Protein AF-A0A495U667-F1 (afdb_monomer_lite)

Foldseek 3Di:
DDPPDFQVVLLVVLVVLLVVLVVLLVVLLVLLLVVDDPPHCVNVVSVVVVVVLVVQLVVLQVVLCVPPVDDDDPPDPGGGPSSSSSSVSSSVSSVVSSVVSVVSSVVVVD

Structure (mmCIF, N/CA/C/O backbone):
data_AF-A0A495U667-F1
#
_entry.id   AF-A0A495U667-F1
#
loop_
_atom_site.group_PDB
_atom_site.id
_atom_site.type_symbol
_atom_site.label_atom_id
_atom_site.label_alt_id
_atom_site.label_comp_id
_atom_site.label_asym_id
_atom_site.label_entity_id
_atom_site.label_seq_id
_atom_site.pdbx_PDB_ins_code
_atom_site.Cartn_x
_atom_site.Cartn_y
_atom_site.Cartn_z
_atom_site.occupancy
_atom_site.B_iso_or_equiv
_atom_site.auth_seq_id
_atom_site.auth_comp_id
_atom_site.auth_asym_id
_atom_site.auth_atom_id
_atom_site.pdbx_PDB_model_num
ATOM 1 N N . MET A 1 1 ? -9.856 -1.545 -22.421 1.00 41.22 1 MET A N 1
ATOM 2 C CA . MET A 1 1 ? -8.805 -0.522 -22.581 1.00 41.22 1 MET A CA 1
ATOM 3 C C . MET A 1 1 ? -7.604 -1.239 -23.159 1.00 41.22 1 MET A C 1
ATOM 5 O O . MET A 1 1 ? -7.174 -2.217 -22.571 1.00 41.22 1 MET A O 1
ATOM 9 N N . ASN A 1 2 ? -7.185 -0.861 -24.364 1.00 39.88 2 ASN A N 1
ATOM 10 C CA . ASN A 1 2 ? -6.077 -1.505 -25.065 1.00 39.88 2 ASN A CA 1
ATOM 11 C C . ASN A 1 2 ? -4.769 -0.986 -24.461 1.00 39.88 2 ASN A C 1
ATOM 13 O O . ASN A 1 2 ? -4.499 0.208 -24.573 1.00 39.88 2 ASN A O 1
ATOM 17 N N . HIS A 1 3 ? -3.998 -1.862 -23.815 1.00 46.59 3 HIS A N 1
ATOM 18 C CA . HIS A 1 3 ? -2.620 -1.592 -23.408 1.00 46.59 3 HIS A CA 1
ATOM 19 C C . HIS A 1 3 ? -1.826 -1.282 -24.682 1.00 46.59 3 HIS A C 1
ATOM 21 O O . HIS A 1 3 ? -1.551 -2.177 -25.484 1.00 46.59 3 HIS A O 1
ATOM 27 N N . LEU A 1 4 ? -1.565 -0.001 -24.947 1.00 45.75 4 LEU A N 1
ATOM 28 C CA . LEU A 1 4 ? -0.673 0.415 -26.023 1.00 45.75 4 LEU A CA 1
ATOM 29 C C . LEU A 1 4 ? 0.729 -0.019 -25.597 1.00 45.75 4 LEU A C 1
ATOM 31 O O . LEU A 1 4 ? 1.398 0.689 -24.854 1.00 45.75 4 LEU A O 1
ATOM 35 N N . GLY A 1 5 ? 1.094 -1.236 -26.007 1.00 48.97 5 GLY A N 1
ATOM 36 C CA . GLY A 1 5 ? 2.261 -1.971 -25.538 1.00 48.97 5 GLY A CA 1
ATOM 37 C C . GLY A 1 5 ? 3.530 -1.129 -25.543 1.00 48.97 5 GLY A C 1
ATOM 38 O O . GLY A 1 5 ? 4.086 -0.819 -26.596 1.00 48.97 5 GLY A O 1
ATOM 39 N N . GLY A 1 6 ? 3.987 -0.784 -24.347 1.00 60.72 6 GLY A N 1
ATOM 40 C CA . GLY A 1 6 ? 5.233 -0.076 -24.122 1.00 60.72 6 GLY A CA 1
ATOM 41 C C . GLY A 1 6 ? 5.433 0.159 -22.632 1.00 60.72 6 GLY A C 1
ATOM 42 O O . GLY A 1 6 ? 4.524 0.633 -21.957 1.00 60.72 6 GLY A O 1
ATOM 43 N N . GLY A 1 7 ? 6.640 -0.133 -22.133 1.00 72.38 7 GLY A N 1
ATOM 44 C CA . GLY A 1 7 ? 6.967 -0.027 -20.708 1.00 72.38 7 GLY A CA 1
ATOM 45 C C . GLY A 1 7 ? 6.628 1.337 -20.099 1.00 72.38 7 GLY A C 1
ATOM 46 O O . GLY A 1 7 ? 6.166 1.400 -18.969 1.00 72.38 7 GLY A O 1
ATOM 47 N N . GLN A 1 8 ? 6.765 2.426 -20.862 1.00 84.12 8 GLN A N 1
ATOM 48 C CA . GLN A 1 8 ? 6.495 3.785 -20.381 1.00 84.12 8 GLN A CA 1
ATOM 49 C C . GLN A 1 8 ? 5.020 4.040 -20.030 1.00 84.12 8 GLN A C 1
ATOM 51 O O . GLN A 1 8 ? 4.722 4.475 -18.920 1.00 84.12 8 GLN A O 1
ATOM 56 N N . GLY A 1 9 ? 4.098 3.790 -20.967 1.00 85.19 9 GLY A N 1
ATOM 57 C CA . GLY A 1 9 ? 2.682 4.130 -20.783 1.00 85.19 9 GLY A CA 1
ATOM 58 C C . GLY A 1 9 ? 2.028 3.313 -19.670 1.00 85.19 9 GLY A C 1
ATOM 59 O O . GLY A 1 9 ? 1.248 3.847 -18.881 1.00 85.19 9 GLY A O 1
ATOM 60 N N . ASP A 1 10 ? 2.399 2.036 -19.563 1.00 87.94 10 ASP A N 1
ATOM 61 C CA . ASP A 1 10 ? 1.926 1.165 -18.489 1.00 87.94 10 ASP A CA 1
ATOM 62 C C . ASP A 1 10 ? 2.458 1.632 -17.123 1.00 87.94 10 ASP A C 1
ATOM 64 O O . ASP A 1 10 ? 1.686 1.727 -16.167 1.00 87.94 10 ASP A O 1
ATOM 68 N N . VAL A 1 11 ? 3.742 2.008 -17.025 1.00 90.25 11 VAL A N 1
ATOM 69 C CA . VAL A 1 11 ? 4.314 2.528 -15.769 1.00 90.25 11 VAL A CA 1
ATOM 70 C C . VAL A 1 11 ? 3.645 3.829 -15.338 1.00 90.25 11 VAL A C 1
ATOM 72 O O . VAL A 1 11 ? 3.314 3.975 -14.161 1.00 90.25 11 VAL A O 1
ATOM 75 N N . GLU A 1 12 ? 3.417 4.768 -16.256 1.00 90.56 12 GLU A N 1
ATOM 76 C CA . GLU A 1 12 ? 2.737 6.030 -15.941 1.00 90.56 12 GLU A CA 1
ATOM 77 C C . GLU A 1 12 ? 1.304 5.795 -15.450 1.00 90.56 12 GLU A C 1
ATOM 79 O O . GLU A 1 12 ? 0.897 6.355 -14.428 1.00 90.56 12 GLU A O 1
ATOM 84 N N . CYS A 1 13 ? 0.559 4.922 -16.135 1.00 92.12 13 CYS A N 1
ATOM 85 C CA . CYS A 1 13 ? -0.810 4.572 -15.773 1.00 92.12 13 CYS A CA 1
ATOM 86 C C . CYS A 1 13 ? -0.880 3.932 -14.378 1.00 92.12 13 CYS A C 1
ATOM 88 O O . CYS A 1 13 ? -1.582 4.433 -13.493 1.00 92.12 13 CYS A O 1
ATOM 90 N N . TYR A 1 14 ? -0.109 2.864 -14.145 1.00 94.25 14 TYR A N 1
ATOM 91 C CA . TYR A 1 14 ? -0.072 2.202 -12.842 1.00 94.25 14 TYR A CA 1
ATOM 92 C C . TYR A 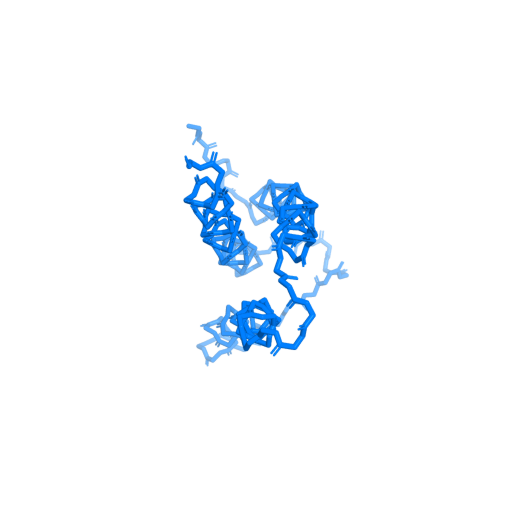1 14 ? 0.461 3.126 -11.748 1.00 94.25 14 TYR A C 1
ATOM 94 O O . TYR A 1 14 ? -0.049 3.093 -10.629 1.00 94.25 14 TYR A O 1
ATOM 102 N N . GLY A 1 15 ? 1.431 3.988 -12.054 1.00 93.81 15 GLY A N 1
ATOM 103 C CA . GLY A 1 15 ? 1.972 4.972 -11.120 1.00 93.81 15 GLY A CA 1
ATOM 104 C C . GLY A 1 15 ? 0.922 5.982 -10.653 1.00 93.81 15 GLY A C 1
ATOM 105 O O . GLY A 1 15 ? 0.767 6.193 -9.447 1.00 93.81 15 GLY A O 1
ATOM 106 N N . ALA A 1 16 ? 0.161 6.566 -11.582 1.00 95.44 16 ALA A N 1
ATOM 107 C CA . ALA A 1 16 ? -0.918 7.498 -11.255 1.00 95.44 16 ALA A CA 1
ATOM 108 C C . ALA A 1 16 ? -1.995 6.833 -10.381 1.00 95.44 16 ALA A C 1
ATOM 110 O O . ALA A 1 16 ? -2.298 7.328 -9.293 1.00 95.44 16 ALA A O 1
ATOM 111 N N . LEU A 1 17 ? -2.487 5.660 -10.794 1.00 97.06 17 LEU A N 1
ATOM 112 C CA . LEU A 1 17 ? -3.496 4.906 -10.045 1.00 97.06 17 LEU A CA 1
ATOM 113 C C . LEU A 1 17 ? -2.993 4.471 -8.659 1.00 97.06 17 LEU A C 1
ATOM 115 O O . LEU A 1 17 ? -3.724 4.526 -7.671 1.00 97.06 17 LEU A O 1
ATOM 119 N N . THR A 1 18 ? -1.725 4.072 -8.555 1.00 97.69 18 THR A N 1
ATOM 120 C CA . THR A 1 18 ? -1.093 3.719 -7.275 1.00 97.69 18 THR A CA 1
ATOM 121 C C . THR A 1 18 ? -1.078 4.910 -6.319 1.00 97.69 18 THR A C 1
ATOM 123 O O . THR A 1 18 ? -1.380 4.748 -5.137 1.00 97.69 18 THR A O 1
ATOM 126 N N . ASN A 1 19 ? -0.759 6.113 -6.804 1.00 97.75 19 ASN A N 1
ATOM 127 C CA . ASN A 1 19 ? -0.732 7.320 -5.973 1.00 97.75 19 ASN A CA 1
ATOM 128 C C . ASN A 1 19 ? -2.122 7.686 -5.431 1.00 97.75 19 ASN A C 1
ATOM 130 O O . ASN A 1 19 ? -2.248 8.077 -4.263 1.00 97.75 19 ASN A O 1
ATOM 134 N N . GLU A 1 20 ? -3.162 7.524 -6.249 1.00 98.00 20 GLU A N 1
ATOM 135 C CA . GLU A 1 20 ? -4.555 7.685 -5.820 1.00 98.00 20 GLU A CA 1
ATOM 136 C C . GLU A 1 20 ? -4.908 6.681 -4.714 1.00 98.00 20 GLU A C 1
ATOM 138 O O . GLU A 1 20 ? -5.366 7.080 -3.639 1.00 98.00 20 GLU A O 1
ATOM 143 N N . LEU A 1 21 ? -4.592 5.396 -4.917 1.00 98.31 21 LEU A N 1
ATOM 144 C CA . LEU A 1 21 ? -4.837 4.334 -3.936 1.00 98.31 21 LEU A CA 1
ATOM 145 C C . LEU A 1 21 ? -4.083 4.554 -2.622 1.00 98.31 21 LEU A C 1
ATOM 147 O O . LEU A 1 21 ? -4.640 4.323 -1.550 1.00 98.31 21 LEU A O 1
ATOM 151 N N . VAL A 1 22 ? -2.830 5.016 -2.662 1.00 97.94 22 VAL A N 1
ATOM 152 C CA . VAL A 1 22 ? -2.046 5.328 -1.453 1.00 97.94 22 VAL A CA 1
ATOM 153 C C . VAL A 1 22 ? -2.677 6.483 -0.676 1.00 97.94 22 VAL A C 1
ATOM 155 O O . VAL A 1 22 ? -2.768 6.430 0.555 1.00 97.94 22 VAL A O 1
ATOM 158 N N . THR A 1 23 ? -3.130 7.518 -1.384 1.00 98.25 23 THR A N 1
ATOM 159 C CA . THR A 1 23 ? -3.777 8.687 -0.779 1.00 98.25 23 THR A CA 1
ATOM 160 C C . THR A 1 23 ? -5.070 8.287 -0.077 1.00 98.25 23 THR A C 1
ATOM 162 O O . THR A 1 23 ? -5.266 8.609 1.100 1.00 98.25 23 THR A O 1
ATOM 165 N N . ASP A 1 24 ? -5.921 7.531 -0.766 1.00 98.38 24 ASP A N 1
ATOM 166 C CA . ASP A 1 24 ? -7.196 7.078 -0.224 1.00 98.38 24 ASP A CA 1
ATOM 167 C C . ASP A 1 24 ? -7.016 6.052 0.911 1.00 98.38 24 ASP A C 1
ATOM 169 O O . ASP A 1 24 ? -7.596 6.210 1.986 1.00 98.38 24 ASP A O 1
ATOM 173 N N . SER A 1 25 ? -6.105 5.081 0.764 1.00 98.19 25 SER A N 1
ATOM 174 C CA . SER A 1 25 ? -5.781 4.106 1.822 1.00 98.19 25 SER A CA 1
ATOM 175 C C . SER A 1 25 ? -5.306 4.788 3.101 1.00 98.19 25 SER A C 1
ATOM 177 O O . SER A 1 25 ? -5.725 4.418 4.198 1.00 98.19 25 SER A O 1
ATOM 179 N N . LYS A 1 26 ? -4.481 5.837 2.990 1.00 98.19 26 LYS A N 1
ATOM 180 C CA . LYS A 1 26 ? -4.039 6.627 4.147 1.00 98.19 26 LYS A CA 1
ATOM 181 C C . LYS A 1 26 ? -5.211 7.330 4.833 1.00 98.19 26 LYS A C 1
ATOM 183 O O . LYS A 1 26 ? -5.286 7.326 6.064 1.00 98.19 26 LYS A O 1
ATOM 188 N N . ALA A 1 27 ? -6.121 7.926 4.066 1.00 98.31 27 ALA A N 1
ATOM 189 C CA . ALA A 1 27 ? -7.305 8.577 4.616 1.00 98.31 27 ALA A CA 1
ATOM 190 C C . ALA A 1 27 ? -8.231 7.564 5.314 1.00 98.31 27 ALA A C 1
ATOM 192 O O . ALA A 1 27 ? -8.682 7.807 6.436 1.00 98.31 27 ALA A O 1
ATOM 193 N N . THR A 1 28 ? -8.467 6.406 4.697 1.00 98.44 28 THR A N 1
ATOM 194 C CA . THR A 1 28 ? -9.294 5.320 5.242 1.00 98.44 28 THR A CA 1
ATOM 195 C C . THR A 1 28 ? -8.665 4.702 6.491 1.00 98.44 28 THR A C 1
ATOM 197 O O . THR A 1 28 ? -9.343 4.584 7.513 1.00 98.44 28 THR A O 1
ATOM 200 N N . TYR A 1 29 ? -7.354 4.441 6.490 1.00 98.25 29 TYR A N 1
ATOM 201 C CA . TYR A 1 29 ? -6.603 4.025 7.680 1.00 98.25 29 TYR A CA 1
ATOM 202 C C . TYR A 1 29 ? -6.824 4.991 8.848 1.00 98.25 29 TYR A C 1
ATOM 204 O O . TYR A 1 29 ? -7.121 4.568 9.963 1.00 98.25 29 TYR A O 1
ATOM 212 N N . GLN A 1 30 ? -6.715 6.302 8.605 1.00 98.25 30 GLN A N 1
ATOM 213 C CA . GLN A 1 30 ? -6.907 7.310 9.650 1.00 98.25 30 GLN A CA 1
ATOM 214 C C . GLN A 1 30 ? -8.344 7.338 10.181 1.00 98.25 30 GLN A C 1
ATOM 216 O O . GLN A 1 30 ? -8.537 7.582 11.373 1.00 98.25 30 GLN A O 1
ATOM 221 N N . LYS A 1 31 ? -9.348 7.088 9.331 1.00 98.12 31 LYS A N 1
ATOM 222 C CA . LYS A 1 31 ? -10.746 6.953 9.766 1.00 98.12 31 LYS A CA 1
ATOM 223 C C . LYS A 1 31 ? -10.910 5.745 10.689 1.00 98.12 31 LYS A C 1
ATOM 225 O O . LYS A 1 31 ? -11.424 5.918 11.787 1.00 98.12 31 LYS A O 1
ATOM 230 N N . ILE A 1 32 ? -10.397 4.574 10.305 1.00 97.88 32 ILE A N 1
ATOM 231 C CA . ILE A 1 32 ? -10.449 3.355 11.133 1.00 97.88 32 ILE A CA 1
ATOM 232 C C . ILE A 1 32 ? -9.685 3.559 12.445 1.00 97.88 32 ILE A C 1
ATOM 234 O O . ILE A 1 32 ? -10.185 3.247 13.517 1.00 97.88 32 ILE A O 1
ATOM 238 N N . ALA A 1 33 ? -8.481 4.129 12.403 1.00 97.19 33 ALA A N 1
ATOM 239 C CA . ALA A 1 33 ? -7.677 4.332 13.606 1.00 97.19 33 ALA A CA 1
ATOM 240 C C . ALA A 1 33 ? -8.392 5.205 14.654 1.00 97.19 33 ALA A C 1
ATOM 242 O O . ALA A 1 33 ? -8.234 4.974 15.850 1.00 97.19 33 ALA A O 1
ATOM 243 N N . LYS A 1 34 ? -9.205 6.178 14.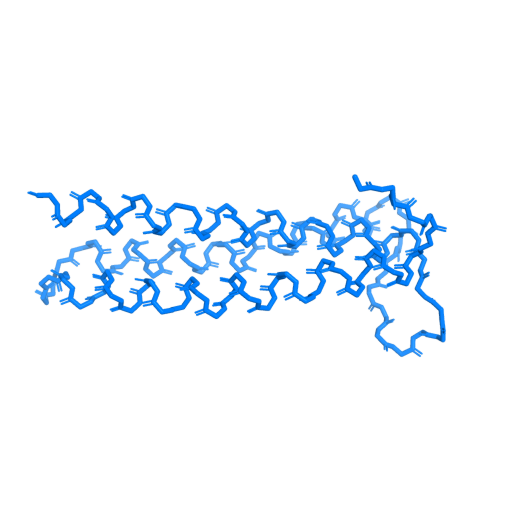216 1.00 96.81 34 LYS A N 1
ATOM 244 C CA . LYS A 1 34 ? -9.989 7.054 15.103 1.00 96.81 34 LYS A CA 1
ATOM 245 C C . LYS A 1 34 ? -11.167 6.353 15.780 1.00 96.81 34 LYS A C 1
ATOM 247 O O . LYS A 1 34 ? -11.598 6.823 16.828 1.00 96.81 34 LYS A O 1
ATOM 252 N N . THR A 1 35 ? -11.697 5.272 15.209 1.00 96.44 35 THR A N 1
ATOM 253 C CA . THR A 1 35 ? -12.814 4.525 15.814 1.00 96.44 35 THR A CA 1
ATOM 254 C C . THR A 1 35 ? -12.345 3.507 16.853 1.00 96.44 35 THR A C 1
ATOM 256 O O . THR A 1 35 ? -13.149 3.026 17.649 1.00 96.44 35 THR A O 1
ATOM 259 N N . ILE A 1 36 ? -11.050 3.177 16.877 1.00 95.56 36 ILE A N 1
ATOM 260 C CA . ILE A 1 36 ? -10.481 2.190 17.795 1.00 95.56 36 ILE A CA 1
ATOM 261 C C . ILE A 1 36 ? -10.224 2.837 19.172 1.00 95.56 36 ILE A C 1
ATOM 263 O O . ILE A 1 36 ? -9.450 3.793 19.265 1.00 95.56 36 ILE A O 1
ATOM 267 N N . PRO A 1 37 ? -10.793 2.304 20.273 1.00 95.81 37 PRO A N 1
ATOM 268 C CA . PRO A 1 37 ? -10.533 2.821 21.615 1.00 95.81 37 PRO A CA 1
ATOM 269 C C . PRO A 1 37 ? -9.059 2.715 22.024 1.00 95.81 37 PRO A C 1
ATOM 271 O O . PRO A 1 37 ? -8.355 1.766 21.665 1.00 95.81 37 PRO A O 1
ATOM 274 N N . LYS A 1 38 ? -8.594 3.655 22.853 1.00 94.44 38 LYS A N 1
ATOM 275 C CA . LYS A 1 38 ? -7.225 3.643 23.388 1.00 94.44 38 LYS A CA 1
ATOM 276 C C . LYS A 1 38 ? -6.946 2.335 24.141 1.00 94.44 38 LYS A C 1
ATOM 278 O O . LYS A 1 38 ? -7.730 1.924 24.988 1.00 94.44 38 LYS A O 1
ATOM 283 N N . GLY A 1 39 ? -5.810 1.704 23.843 1.00 92.62 39 GLY A N 1
ATOM 284 C CA . GLY A 1 39 ? -5.404 0.429 24.448 1.00 92.62 39 GLY A CA 1
ATOM 285 C C . GLY A 1 39 ? -6.028 -0.813 23.802 1.00 92.62 39 GLY A C 1
ATOM 286 O O . GLY A 1 39 ? -5.687 -1.926 24.192 1.00 92.62 39 GLY A O 1
ATOM 287 N N . ASN A 1 40 ? -6.898 -0.658 22.797 1.00 96.75 40 ASN A N 1
ATOM 288 C CA . ASN A 1 40 ? -7.456 -1.796 22.078 1.00 96.75 40 ASN A CA 1
ATOM 289 C C . ASN A 1 40 ? -6.382 -2.449 21.172 1.00 96.75 40 ASN A C 1
ATOM 291 O O . ASN A 1 40 ? -5.747 -1.751 20.371 1.00 96.75 40 ASN A O 1
ATOM 295 N N . PRO A 1 41 ? -6.192 -3.784 21.236 1.00 95.94 41 PRO A N 1
ATOM 296 C CA . PRO A 1 41 ? -5.170 -4.493 20.459 1.00 95.94 41 PRO A CA 1
ATOM 297 C C . PRO A 1 41 ? -5.356 -4.384 18.937 1.00 95.94 41 PRO A C 1
ATOM 299 O O . PRO A 1 41 ? -4.396 -4.564 18.185 1.00 95.94 41 PRO A O 1
ATOM 302 N N . ASN A 1 42 ? -6.556 -4.042 18.458 1.00 95.69 42 ASN A N 1
ATOM 303 C CA . ASN A 1 42 ? -6.809 -3.824 17.035 1.00 95.69 42 ASN A CA 1
ATOM 304 C C . ASN A 1 42 ? -6.018 -2.638 16.471 1.00 95.69 42 ASN A C 1
ATOM 306 O O . ASN A 1 42 ? -5.694 -2.655 15.287 1.00 95.69 42 ASN A O 1
ATOM 310 N N . SER A 1 43 ? -5.623 -1.659 17.297 1.00 95.88 43 SER A N 1
ATOM 311 C CA . SER A 1 43 ? -4.744 -0.572 16.844 1.00 95.88 43 SER A CA 1
ATOM 312 C C . SER A 1 43 ? -3.384 -1.106 16.384 1.00 95.88 43 SER A C 1
ATOM 314 O O . SER A 1 43 ? -2.890 -0.701 15.333 1.00 95.88 43 SER A O 1
ATOM 316 N N . ALA A 1 44 ? -2.805 -2.055 17.128 1.00 96.81 44 ALA A N 1
ATOM 317 C CA . ALA A 1 44 ? -1.537 -2.679 16.761 1.00 96.81 44 ALA A CA 1
ATOM 318 C C . ALA A 1 44 ? -1.687 -3.571 15.520 1.00 96.81 44 ALA A C 1
ATOM 320 O O . ALA A 1 44 ? -0.809 -3.576 14.661 1.00 96.81 44 ALA A O 1
ATOM 321 N N . ARG A 1 45 ? -2.814 -4.285 15.391 1.00 96.69 45 ARG A N 1
ATOM 322 C CA . ARG A 1 45 ? -3.112 -5.112 14.209 1.00 96.69 45 ARG A CA 1
ATOM 323 C C . ARG A 1 45 ? -3.258 -4.274 12.940 1.00 96.69 45 ARG A C 1
ATOM 325 O O . ARG A 1 45 ? -2.677 -4.633 11.923 1.00 96.69 45 ARG A O 1
ATOM 332 N N . LEU A 1 46 ? -3.971 -3.150 13.011 1.00 96.75 46 LEU A N 1
ATOM 333 C CA . LEU A 1 46 ? -4.132 -2.228 11.885 1.00 96.75 46 LEU A CA 1
ATOM 334 C C . LEU A 1 46 ? -2.777 -1.653 11.435 1.00 96.75 46 LEU A C 1
ATOM 336 O O . LEU A 1 46 ? -2.471 -1.647 10.243 1.00 96.75 46 LEU A O 1
ATOM 340 N N . ALA A 1 47 ? -1.932 -1.237 12.384 1.00 96.31 47 ALA A N 1
ATOM 341 C CA . ALA A 1 47 ? -0.582 -0.759 12.085 1.00 96.31 47 ALA A CA 1
ATOM 342 C C . ALA A 1 47 ? 0.307 -1.862 11.478 1.00 96.31 47 ALA A C 1
ATOM 344 O O . ALA A 1 47 ? 1.011 -1.627 10.495 1.00 96.31 47 ALA A O 1
ATOM 345 N N . ALA A 1 48 ? 0.253 -3.078 12.031 1.00 96.94 48 ALA A N 1
ATOM 346 C CA . ALA A 1 48 ? 1.003 -4.226 11.526 1.00 96.94 48 ALA A CA 1
ATOM 347 C C . ALA A 1 48 ? 0.567 -4.632 10.110 1.00 96.94 48 ALA A C 1
ATOM 349 O O . ALA A 1 48 ? 1.415 -4.986 9.289 1.00 96.94 48 ALA A O 1
ATOM 350 N N . TYR A 1 49 ? -0.729 -4.541 9.808 1.00 96.06 49 TYR A N 1
ATOM 351 C CA . TYR A 1 49 ? -1.258 -4.790 8.472 1.00 96.06 49 TYR A CA 1
ATOM 352 C C . TYR A 1 49 ? -0.654 -3.826 7.442 1.00 96.06 49 TYR A C 1
ATOM 354 O O . TYR A 1 49 ? -0.004 -4.281 6.503 1.00 96.06 49 TYR A O 1
ATOM 362 N N . SER A 1 50 ? -0.748 -2.508 7.660 1.00 93.25 50 SER A N 1
ATOM 363 C CA . SER A 1 50 ? -0.188 -1.527 6.710 1.00 93.25 50 SER A CA 1
ATOM 364 C C . SER A 1 50 ? 1.342 -1.643 6.585 1.00 93.25 50 SER A C 1
ATOM 366 O O . SER A 1 50 ? 1.907 -1.554 5.493 1.00 93.25 50 SER A O 1
ATOM 368 N N . ALA A 1 51 ? 2.043 -1.954 7.684 1.00 95.50 51 ALA A N 1
ATOM 369 C CA . ALA A 1 51 ? 3.474 -2.254 7.633 1.00 95.50 51 ALA A CA 1
ATOM 370 C C . ALA A 1 51 ? 3.793 -3.498 6.780 1.00 95.50 51 ALA A C 1
ATOM 372 O O . ALA A 1 51 ? 4.823 -3.528 6.106 1.00 95.50 51 ALA A O 1
ATOM 373 N N . THR A 1 52 ? 2.922 -4.509 6.789 1.00 95.50 52 THR A N 1
ATOM 374 C CA . THR A 1 52 ? 3.075 -5.727 5.979 1.00 95.50 52 THR A CA 1
ATOM 375 C C . THR A 1 52 ? 2.850 -5.437 4.498 1.00 95.50 52 THR A C 1
ATOM 377 O O . THR A 1 52 ? 3.682 -5.833 3.690 1.00 95.50 52 THR A O 1
ATOM 380 N N . GLN A 1 53 ? 1.832 -4.648 4.143 1.00 94.06 53 GLN A N 1
ATOM 381 C CA . GLN A 1 53 ? 1.584 -4.229 2.754 1.00 94.06 53 GLN A CA 1
ATOM 382 C C . GLN A 1 53 ? 2.778 -3.454 2.159 1.00 94.06 53 GLN A C 1
ATOM 384 O O . GLN A 1 53 ? 3.207 -3.699 1.033 1.00 94.06 53 GLN A O 1
ATOM 389 N N . ASN A 1 54 ? 3.429 -2.595 2.953 1.00 91.56 54 ASN A N 1
ATOM 390 C CA . ASN A 1 54 ? 4.667 -1.926 2.529 1.00 91.56 54 ASN A CA 1
ATOM 391 C C . ASN A 1 54 ? 5.836 -2.899 2.292 1.00 91.56 54 ASN A C 1
ATOM 393 O O . ASN A 1 54 ? 6.676 -2.660 1.423 1.00 91.56 54 ASN A O 1
ATOM 397 N N . ARG A 1 55 ? 5.915 -3.989 3.064 1.00 93.94 55 ARG A N 1
ATOM 398 C CA . ARG A 1 55 ? 6.926 -5.039 2.862 1.00 93.94 55 ARG A CA 1
ATOM 399 C C . ARG A 1 55 ? 6.606 -5.901 1.645 1.00 93.94 55 ARG A C 1
ATOM 401 O O . ARG A 1 55 ? 7.538 -6.326 0.970 1.00 93.94 55 ARG A O 1
ATOM 408 N N . GLU A 1 56 ? 5.330 -6.116 1.331 1.00 93.31 56 GLU A N 1
ATOM 409 C CA . GLU A 1 56 ? 4.898 -6.900 0.167 1.00 93.31 56 GLU A CA 1
ATOM 410 C C . GLU A 1 56 ? 5.434 -6.343 -1.158 1.00 93.31 56 GLU A C 1
ATOM 412 O O . GLU A 1 56 ? 5.846 -7.107 -2.030 1.00 93.31 56 GLU A O 1
ATOM 417 N N . ILE A 1 57 ? 5.586 -5.020 -1.263 1.00 93.69 57 ILE A N 1
ATOM 418 C CA . ILE A 1 57 ? 6.213 -4.358 -2.420 1.00 93.69 57 ILE A CA 1
ATOM 419 C C . ILE A 1 57 ? 7.645 -4.855 -2.683 1.00 93.69 57 ILE A C 1
ATOM 421 O O . ILE A 1 57 ? 8.082 -4.914 -3.834 1.00 93.69 57 ILE A O 1
ATOM 425 N N . GLN A 1 58 ? 8.390 -5.266 -1.651 1.00 91.94 58 GLN A N 1
ATOM 426 C CA . GLN A 1 58 ? 9.733 -5.825 -1.849 1.00 91.94 58 GLN A CA 1
ATOM 427 C C . GLN A 1 58 ? 9.687 -7.143 -2.628 1.00 91.94 58 GLN A C 1
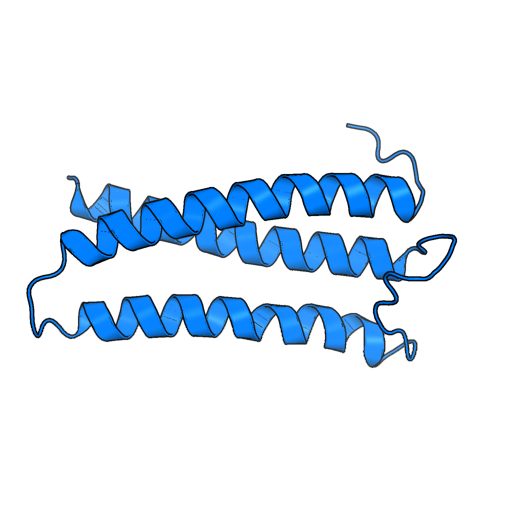ATOM 429 O O . GLN A 1 58 ? 10.589 -7.422 -3.418 1.00 91.94 58 GLN A O 1
ATOM 434 N N . PHE A 1 59 ? 8.612 -7.924 -2.486 1.00 92.94 59 PHE A N 1
ATOM 435 C CA . PHE A 1 59 ? 8.426 -9.135 -3.279 1.00 92.94 59 PHE A CA 1
ATOM 436 C C . PHE A 1 59 ? 8.105 -8.826 -4.743 1.00 92.94 59 PHE A C 1
ATOM 438 O O . PHE A 1 59 ? 8.526 -9.593 -5.606 1.00 92.94 59 PHE A O 1
ATOM 445 N N . CYS A 1 60 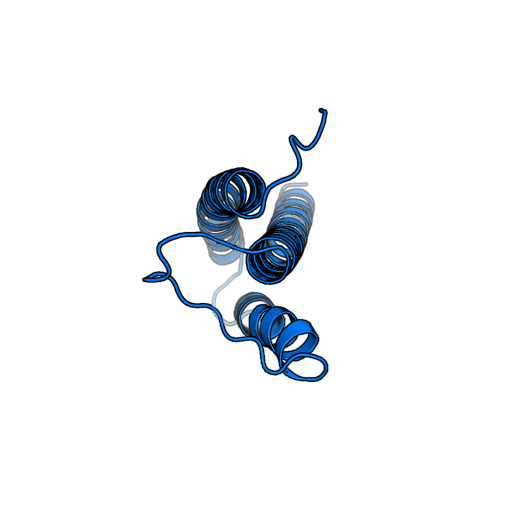? 7.457 -7.696 -5.052 1.00 93.38 60 CYS A N 1
ATOM 446 C CA . CYS A 1 60 ? 7.305 -7.242 -6.441 1.00 93.38 60 CYS A CA 1
ATOM 447 C C . CYS A 1 60 ? 8.667 -7.033 -7.111 1.00 93.38 60 CYS A C 1
ATOM 449 O O . CYS A 1 60 ? 8.888 -7.510 -8.222 1.00 93.38 60 CYS A O 1
ATOM 451 N N . LYS A 1 61 ? 9.614 -6.400 -6.407 1.00 91.50 61 LYS A N 1
ATOM 452 C CA . LYS A 1 61 ? 10.986 -6.238 -6.905 1.00 91.50 61 LYS A CA 1
ATOM 453 C C . LYS A 1 61 ? 11.702 -7.583 -7.047 1.00 91.50 61 LYS A C 1
ATOM 455 O O . LYS A 1 61 ? 12.270 -7.865 -8.098 1.00 91.50 61 LYS A O 1
ATOM 460 N N . LEU A 1 62 ? 11.663 -8.423 -6.010 1.00 90.88 62 LEU A N 1
ATOM 461 C CA . LEU A 1 62 ? 12.361 -9.716 -5.998 1.00 90.88 62 LEU A CA 1
ATOM 462 C C . LEU A 1 62 ? 11.919 -10.640 -7.138 1.00 90.88 62 LEU A C 1
ATOM 464 O O . LEU A 1 62 ? 12.767 -11.298 -7.739 1.00 90.88 62 LEU A O 1
ATOM 468 N N . LYS A 1 63 ? 10.618 -10.663 -7.460 1.00 87.75 63 LYS A N 1
ATOM 469 C CA . LYS A 1 63 ? 10.070 -11.464 -8.566 1.00 87.75 63 LYS A CA 1
ATOM 470 C C . LYS A 1 63 ? 10.729 -11.143 -9.906 1.00 87.75 63 LYS A C 1
ATOM 472 O O . LYS A 1 63 ? 10.903 -12.049 -10.711 1.00 87.75 63 LYS A O 1
ATOM 477 N N . MET A 1 64 ? 11.084 -9.880 -10.139 1.00 86.69 64 MET A N 1
ATOM 478 C CA . MET A 1 64 ? 11.741 -9.446 -11.373 1.00 86.69 64 MET A CA 1
ATOM 479 C C . MET A 1 64 ? 13.260 -9.595 -11.278 1.00 86.69 64 MET A C 1
ATOM 481 O O . MET A 1 64 ? 13.896 -10.082 -12.207 1.00 86.69 64 MET A O 1
ATOM 485 N N . GLN A 1 65 ? 13.845 -9.249 -10.131 1.00 88.88 65 GLN A N 1
ATOM 486 C CA . GLN A 1 65 ? 15.293 -9.273 -9.935 1.00 88.88 65 GLN A CA 1
ATOM 487 C C . GLN A 1 65 ? 15.885 -10.691 -9.991 1.00 88.88 65 GLN A C 1
ATOM 489 O O . GLN A 1 65 ? 16.958 -10.875 -10.561 1.00 88.88 65 GLN A O 1
ATOM 494 N N . ALA A 1 66 ? 15.214 -11.694 -9.415 1.00 86.81 66 ALA A N 1
ATOM 495 C CA . ALA A 1 66 ? 15.735 -13.061 -9.349 1.00 86.81 66 ALA A CA 1
ATOM 496 C C . ALA A 1 66 ? 15.974 -13.721 -10.729 1.00 86.81 66 ALA A C 1
ATOM 498 O O . ALA A 1 66 ? 17.047 -14.297 -10.910 1.00 86.81 66 ALA A O 1
ATOM 499 N N . PRO A 1 67 ? 15.042 -13.656 -11.703 1.00 85.94 67 PRO A N 1
ATOM 500 C CA . PRO A 1 67 ? 15.242 -14.277 -13.014 1.00 85.94 67 PRO A CA 1
ATOM 501 C C . PRO A 1 67 ? 16.049 -13.436 -14.014 1.00 85.94 67 PRO A C 1
ATOM 503 O O . PRO A 1 67 ? 16.661 -14.017 -14.905 1.00 85.94 67 PRO A O 1
ATOM 506 N N . SER A 1 68 ? 16.039 -12.099 -13.920 1.00 82.44 68 SER A N 1
ATOM 507 C CA . SER A 1 68 ? 16.603 -11.230 -14.972 1.00 82.44 68 SER A CA 1
ATOM 508 C C . SER A 1 68 ? 17.724 -10.299 -14.508 1.00 82.44 68 SER A C 1
ATOM 510 O O . SER A 1 68 ? 18.343 -9.636 -15.337 1.00 82.44 68 SER A O 1
ATOM 512 N N . GLY A 1 69 ? 17.985 -10.210 -13.200 1.00 86.31 69 GLY A N 1
ATOM 513 C CA . GLY A 1 69 ? 18.893 -9.210 -12.635 1.00 86.31 69 GLY A CA 1
ATOM 514 C C . GLY A 1 69 ? 18.357 -7.777 -12.714 1.00 86.31 69 GLY A C 1
ATOM 515 O O . GLY A 1 69 ? 19.081 -6.847 -12.364 1.00 86.31 69 GLY A O 1
ATOM 516 N N . TRP A 1 70 ? 17.106 -7.587 -13.155 1.00 90.19 70 TRP A N 1
ATOM 517 C CA . TRP A 1 70 ? 16.492 -6.269 -13.268 1.00 90.19 70 TRP A CA 1
ATOM 518 C C . TRP A 1 70 ? 16.445 -5.552 -11.914 1.00 90.19 70 TRP A C 1
ATOM 520 O O . TRP A 1 70 ? 16.174 -6.149 -10.866 1.00 90.19 70 TRP A O 1
ATOM 530 N N . ALA A 1 71 ? 16.669 -4.243 -11.955 1.00 84.75 71 ALA A N 1
ATOM 531 C CA . ALA A 1 71 ? 16.449 -3.335 -10.846 1.00 84.75 71 ALA A CA 1
ATOM 532 C C . ALA A 1 71 ? 15.715 -2.090 -11.369 1.00 84.75 71 ALA A C 1
ATOM 534 O O . ALA A 1 71 ? 16.014 -1.658 -12.482 1.00 84.75 71 ALA A O 1
ATOM 535 N N . PRO A 1 72 ? 14.799 -1.501 -10.577 1.00 78.00 72 PRO A N 1
ATOM 536 C CA . PRO A 1 72 ? 14.136 -0.271 -10.977 1.00 78.00 72 PRO A CA 1
ATOM 537 C C . PRO A 1 72 ? 15.166 0.848 -11.137 1.00 78.00 72 PRO A C 1
ATOM 539 O O . PRO A 1 72 ? 15.933 1.113 -10.206 1.00 78.00 72 PRO A O 1
ATOM 542 N N . ASP A 1 73 ? 15.146 1.514 -12.287 1.00 79.56 73 ASP A N 1
ATOM 543 C CA . ASP A 1 73 ? 15.976 2.678 -12.580 1.00 79.56 73 ASP A CA 1
ATOM 544 C C . ASP A 1 73 ? 15.093 3.828 -13.068 1.00 79.56 73 ASP A C 1
ATOM 546 O O . ASP A 1 73 ? 14.707 3.907 -14.231 1.00 79.56 73 ASP A O 1
ATOM 550 N N . SER A 1 74 ? 14.783 4.750 -12.159 1.00 67.94 74 SER A N 1
ATOM 551 C CA . SER A 1 74 ? 13.986 5.939 -12.469 1.00 67.94 74 SER A CA 1
ATOM 552 C C . SER A 1 74 ? 14.735 6.977 -13.313 1.00 67.94 74 SER A C 1
ATOM 554 O O . SER A 1 74 ? 14.148 7.995 -13.668 1.00 67.94 74 SER A O 1
ATOM 556 N N . SER A 1 75 ? 16.032 6.777 -13.570 1.00 72.81 75 SER A N 1
ATOM 557 C CA . SER A 1 75 ? 16.856 7.643 -14.419 1.00 72.81 75 SER A CA 1
ATOM 558 C C . SER A 1 75 ? 17.031 7.104 -15.840 1.00 72.81 75 SER A C 1
ATOM 560 O O . SER A 1 75 ? 17.584 7.801 -16.694 1.00 72.81 75 SER A O 1
ATOM 562 N N . ALA A 1 76 ? 16.535 5.892 -16.110 1.00 74.75 76 ALA A N 1
ATOM 563 C CA . ALA A 1 76 ? 16.592 5.296 -17.430 1.00 74.75 76 ALA A CA 1
ATOM 564 C C . ALA A 1 76 ? 15.795 6.149 -18.439 1.00 74.75 76 ALA A C 1
ATOM 566 O O . ALA A 1 76 ? 14.654 6.526 -18.168 1.00 74.75 76 ALA A O 1
ATOM 567 N N . PRO A 1 77 ? 16.357 6.439 -19.628 1.00 70.50 77 PRO A N 1
ATOM 568 C CA . PRO A 1 77 ? 15.692 7.272 -20.631 1.00 70.50 77 PRO A CA 1
ATOM 569 C C . PRO A 1 77 ? 14.458 6.601 -21.250 1.00 70.50 77 PRO A C 1
ATOM 571 O O . PRO A 1 77 ? 13.638 7.284 -21.857 1.00 70.50 77 PRO A O 1
ATOM 574 N N . LEU A 1 78 ? 14.339 5.274 -21.129 1.00 75.44 78 LEU A N 1
ATOM 575 C CA . LEU A 1 78 ? 13.196 4.486 -21.578 1.00 75.44 78 LEU A CA 1
ATOM 576 C C . LEU A 1 78 ? 12.918 3.369 -20.575 1.00 75.44 78 LEU A C 1
ATOM 578 O O . LEU A 1 78 ? 13.830 2.631 -20.197 1.00 75.44 78 LEU A O 1
ATOM 582 N N . LEU A 1 79 ? 11.648 3.217 -20.210 1.00 84.62 79 LEU A N 1
ATOM 583 C CA . LEU A 1 79 ? 11.176 2.128 -19.361 1.00 84.62 79 LEU A CA 1
ATOM 584 C C . LEU A 1 79 ? 10.885 0.875 -20.194 1.00 84.62 79 LEU A C 1
ATOM 586 O O . LEU A 1 79 ? 10.329 0.943 -21.295 1.00 84.62 79 LEU A O 1
ATOM 590 N N . ASN A 1 80 ? 11.271 -0.281 -19.664 1.00 84.62 80 ASN A N 1
ATOM 591 C CA . ASN A 1 80 ? 11.118 -1.582 -20.304 1.00 84.62 80 ASN A CA 1
ATOM 592 C C . ASN A 1 80 ? 9.950 -2.382 -19.695 1.00 84.62 80 ASN A C 1
ATOM 594 O O . ASN A 1 80 ? 9.239 -1.926 -18.802 1.00 84.62 80 ASN A O 1
ATOM 598 N N . MET A 1 81 ? 9.730 -3.600 -20.196 1.00 85.62 81 MET A N 1
ATOM 599 C CA . MET A 1 81 ? 8.621 -4.447 -19.741 1.00 85.62 81 MET A CA 1
ATOM 600 C C . MET A 1 81 ? 8.699 -4.835 -18.257 1.00 85.62 81 MET A C 1
ATOM 602 O O . MET A 1 81 ? 7.662 -4.991 -17.624 1.00 85.62 81 MET A O 1
ATOM 606 N N . TYR A 1 82 ? 9.895 -4.980 -17.678 1.00 88.12 82 TYR A N 1
ATOM 607 C CA . TYR A 1 82 ? 10.043 -5.303 -16.258 1.00 88.12 82 TYR A CA 1
ATOM 608 C C . TYR A 1 82 ? 9.653 -4.123 -15.365 1.00 88.12 82 TYR A C 1
ATOM 610 O O . TYR A 1 82 ? 9.102 -4.350 -14.290 1.00 88.12 82 TYR A O 1
ATOM 618 N N . ASP A 1 83 ? 9.864 -2.884 -15.822 1.00 89.38 83 ASP A N 1
ATOM 619 C CA . ASP A 1 83 ? 9.383 -1.691 -15.120 1.00 89.38 83 ASP A CA 1
ATOM 620 C C . ASP A 1 83 ? 7.850 -1.675 -15.076 1.00 89.38 83 ASP A C 1
ATOM 622 O O . ASP A 1 83 ? 7.266 -1.447 -14.016 1.00 89.38 83 ASP A O 1
ATOM 626 N N . ALA A 1 84 ? 7.198 -2.007 -16.195 1.00 89.62 84 ALA A N 1
ATOM 627 C CA . ALA A 1 84 ? 5.742 -2.121 -16.267 1.00 89.62 84 ALA A CA 1
ATOM 628 C C . ALA A 1 84 ? 5.195 -3.241 -15.371 1.00 89.62 84 ALA A C 1
ATOM 630 O O . ALA A 1 84 ? 4.291 -2.989 -14.577 1.00 89.62 84 ALA A O 1
ATOM 631 N N . ILE A 1 85 ? 5.779 -4.444 -15.422 1.00 90.69 85 ILE A N 1
ATOM 632 C CA . ILE A 1 85 ? 5.366 -5.574 -14.568 1.00 90.69 85 ILE A CA 1
ATOM 633 C C . ILE A 1 85 ? 5.573 -5.242 -13.082 1.00 90.69 85 ILE A C 1
ATOM 635 O O . ILE A 1 85 ? 4.761 -5.607 -12.227 1.00 90.69 85 ILE A O 1
ATOM 639 N N . TYR A 1 86 ? 6.656 -4.538 -12.745 1.00 92.69 86 TYR A N 1
ATOM 640 C CA . TYR A 1 86 ? 6.875 -4.057 -11.386 1.00 92.69 86 TYR A CA 1
ATOM 641 C C . TYR A 1 86 ? 5.803 -3.046 -10.963 1.00 92.69 86 TYR A C 1
ATOM 643 O O . TYR A 1 86 ? 5.233 -3.198 -9.881 1.00 92.69 86 TYR A O 1
ATOM 651 N N . ALA A 1 87 ? 5.513 -2.047 -11.800 1.00 93.44 87 ALA A N 1
ATOM 652 C CA . ALA A 1 87 ? 4.508 -1.027 -11.516 1.00 93.44 87 ALA A CA 1
ATOM 653 C C . ALA A 1 87 ? 3.106 -1.634 -11.341 1.00 93.44 87 ALA A C 1
ATOM 655 O O . ALA A 1 87 ? 2.414 -1.292 -10.382 1.00 93.44 87 ALA A O 1
ATOM 656 N N . GLU A 1 88 ? 2.731 -2.591 -12.192 1.00 94.81 88 GLU A N 1
ATOM 657 C CA . GLU A 1 88 ? 1.492 -3.369 -12.071 1.00 94.81 88 GLU A CA 1
ATOM 658 C C . GLU A 1 88 ? 1.423 -4.116 -10.733 1.00 94.81 88 GLU A C 1
ATOM 660 O O . GLU A 1 88 ? 0.448 -3.992 -9.994 1.00 94.81 88 GLU A O 1
ATOM 665 N N . CYS A 1 89 ? 2.490 -4.828 -10.356 1.00 95.50 89 CYS A N 1
ATOM 666 C CA . CYS A 1 89 ? 2.530 -5.551 -9.084 1.00 95.50 89 CYS A CA 1
ATOM 667 C C . CYS A 1 89 ? 2.366 -4.611 -7.879 1.00 95.50 89 CYS A C 1
ATOM 669 O O . CYS A 1 89 ? 1.661 -4.940 -6.922 1.00 95.50 89 CYS A O 1
ATOM 671 N N . VAL A 1 90 ? 3.001 -3.434 -7.910 1.00 96.38 90 VAL A N 1
ATOM 672 C CA . VAL A 1 90 ? 2.844 -2.424 -6.852 1.00 96.38 90 VAL A CA 1
ATOM 673 C C . VAL A 1 90 ? 1.407 -1.908 -6.799 1.00 96.38 90 VAL A C 1
ATOM 675 O O . VAL A 1 90 ? 0.848 -1.802 -5.704 1.00 96.38 90 VAL A O 1
ATOM 678 N N . TYR A 1 91 ? 0.808 -1.624 -7.956 1.00 97.38 91 TYR A N 1
ATOM 679 C CA . TYR A 1 91 ? -0.590 -1.219 -8.059 1.00 97.38 91 TYR A CA 1
ATOM 680 C C . TYR A 1 91 ? -1.523 -2.261 -7.429 1.00 97.38 91 TYR A C 1
ATOM 682 O O . TYR A 1 91 ? -2.346 -1.904 -6.585 1.00 97.38 91 TYR A O 1
ATOM 690 N N . ASP A 1 92 ? -1.354 -3.545 -7.749 1.00 97.44 92 ASP A N 1
ATOM 691 C CA . ASP A 1 92 ? -2.199 -4.621 -7.220 1.00 97.44 92 ASP A CA 1
ATOM 692 C C . ASP A 1 92 ? -2.094 -4.766 -5.696 1.00 97.44 92 ASP A C 1
ATOM 694 O O . ASP A 1 92 ? -3.113 -4.919 -5.017 1.00 97.44 92 ASP A O 1
ATOM 698 N N . VAL A 1 93 ? -0.885 -4.655 -5.129 1.00 97.62 93 VAL A N 1
ATOM 699 C CA . VAL A 1 93 ? -0.698 -4.646 -3.665 1.00 97.62 93 VAL A CA 1
ATOM 700 C C . VAL A 1 93 ? -1.458 -3.475 -3.039 1.00 97.62 93 VAL A C 1
ATOM 702 O O . VAL A 1 93 ? -2.208 -3.662 -2.081 1.00 97.62 93 VAL A O 1
ATOM 705 N N . ARG A 1 94 ? -1.336 -2.264 -3.600 1.00 98.06 94 ARG A N 1
ATOM 706 C CA . ARG A 1 94 ? -2.039 -1.080 -3.073 1.00 98.06 94 ARG A CA 1
ATOM 707 C C . ARG A 1 94 ? -3.545 -1.153 -3.243 1.00 98.06 94 ARG A C 1
ATOM 709 O O . ARG A 1 94 ? -4.274 -0.684 -2.373 1.00 98.06 94 ARG A O 1
ATOM 716 N N . LYS A 1 95 ? -4.018 -1.756 -4.326 1.00 98.25 95 LYS A N 1
ATOM 717 C CA . LYS A 1 95 ? -5.441 -1.983 -4.563 1.00 98.25 95 LYS A CA 1
ATOM 718 C C . LYS A 1 95 ? -6.019 -2.940 -3.527 1.00 98.25 95 LYS A C 1
ATOM 720 O O . LYS A 1 95 ? -7.086 -2.674 -2.981 1.00 98.25 95 LYS A O 1
ATOM 725 N N . ASN A 1 96 ? -5.301 -4.018 -3.217 1.00 97.44 96 ASN A N 1
ATOM 726 C CA . ASN A 1 96 ? -5.709 -4.969 -2.186 1.00 97.44 96 ASN A CA 1
ATOM 727 C C . ASN A 1 96 ? -5.711 -4.332 -0.787 1.00 97.44 96 ASN A C 1
ATOM 729 O O . ASN A 1 96 ? -6.683 -4.514 -0.054 1.00 97.44 96 ASN A O 1
ATOM 733 N N . GLU A 1 97 ? -4.686 -3.538 -0.447 1.00 98.06 97 GLU A N 1
ATOM 734 C CA . GLU A 1 97 ? -4.659 -2.742 0.791 1.00 98.06 97 GLU A CA 1
ATOM 735 C C . GLU A 1 97 ? -5.875 -1.814 0.884 1.00 98.06 97 GLU A C 1
ATOM 737 O O . GLU A 1 97 ? -6.577 -1.797 1.898 1.00 98.06 97 GLU A O 1
ATOM 742 N N . ASN A 1 98 ? -6.151 -1.071 -0.188 1.00 98.50 98 ASN A N 1
ATOM 743 C CA . ASN A 1 98 ? -7.250 -0.120 -0.240 1.00 98.50 98 ASN A CA 1
ATOM 744 C C . ASN A 1 98 ? -8.615 -0.794 -0.042 1.00 98.50 98 ASN A C 1
ATOM 746 O O . ASN A 1 98 ? -9.383 -0.379 0.829 1.00 98.50 98 ASN A O 1
ATOM 750 N N . ASN A 1 99 ? -8.883 -1.865 -0.794 1.00 98.44 99 ASN A N 1
ATOM 751 C CA . ASN A 1 99 ? -10.127 -2.628 -0.702 1.00 98.44 99 ASN A CA 1
ATOM 752 C C . ASN A 1 99 ? -10.343 -3.171 0.713 1.00 98.44 99 ASN A C 1
ATOM 754 O O . ASN A 1 99 ? -11.404 -2.971 1.298 1.00 98.44 99 ASN A O 1
ATOM 758 N N . PHE A 1 100 ? -9.314 -3.791 1.297 1.00 97.94 100 PHE A N 1
ATOM 759 C CA . PHE A 1 100 ? -9.403 -4.331 2.649 1.00 97.94 100 PHE A CA 1
A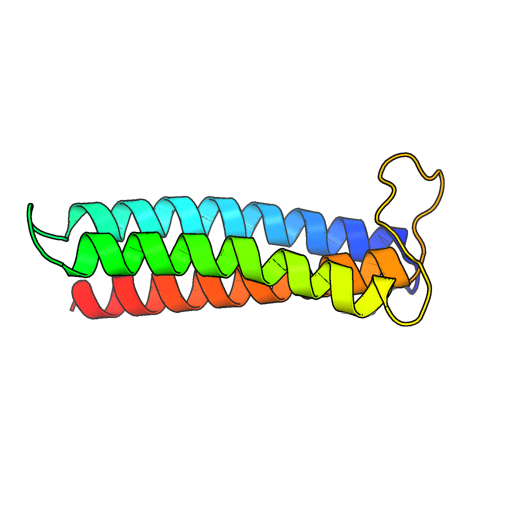TOM 760 C C . PHE A 1 100 ? -9.706 -3.242 3.688 1.00 97.94 100 PHE A C 1
ATOM 762 O O . PHE A 1 100 ? -10.548 -3.437 4.564 1.00 97.94 100 PHE A O 1
ATOM 769 N N . LEU A 1 101 ? -9.043 -2.083 3.604 1.00 98.31 101 LEU A N 1
ATOM 770 C CA . LEU A 1 101 ? -9.300 -0.979 4.530 1.00 98.31 101 LEU A CA 1
ATOM 771 C C . LEU A 1 101 ? -10.736 -0.454 4.393 1.00 98.31 101 LEU A C 1
ATOM 773 O O . LEU A 1 101 ? -11.384 -0.189 5.406 1.00 98.31 101 LEU A O 1
ATOM 777 N N . HIS A 1 102 ? -11.265 -0.341 3.174 1.00 98.44 102 HIS A N 1
ATOM 778 C CA . HIS A 1 102 ? -12.668 0.035 2.971 1.00 98.44 102 HIS A CA 1
ATOM 779 C C . HIS A 1 102 ? -13.637 -1.006 3.516 1.00 98.44 102 HIS A C 1
ATOM 781 O O . HIS A 1 102 ? -14.598 -0.632 4.185 1.00 98.44 102 HIS A O 1
ATOM 787 N N . ASP A 1 103 ? -13.372 -2.295 3.317 1.00 98.19 103 ASP A N 1
ATOM 788 C CA . ASP A 1 103 ? -14.190 -3.369 3.883 1.00 98.19 103 ASP A CA 1
ATOM 789 C C . ASP A 1 103 ? -14.226 -3.302 5.414 1.00 98.19 103 ASP A C 1
ATOM 791 O O . ASP A 1 103 ? -15.297 -3.393 6.020 1.00 98.19 103 ASP A O 1
ATOM 795 N N . VAL A 1 104 ? -13.075 -3.057 6.049 1.00 97.12 104 VAL A N 1
ATOM 796 C CA . VAL A 1 104 ? -12.992 -2.843 7.500 1.00 97.12 104 VAL A CA 1
ATOM 797 C C . VAL A 1 104 ? -13.795 -1.613 7.917 1.00 97.12 104 VAL A C 1
ATOM 799 O O . VAL A 1 104 ? -14.592 -1.709 8.849 1.00 97.12 104 VAL A O 1
ATOM 802 N N . LEU A 1 105 ? -13.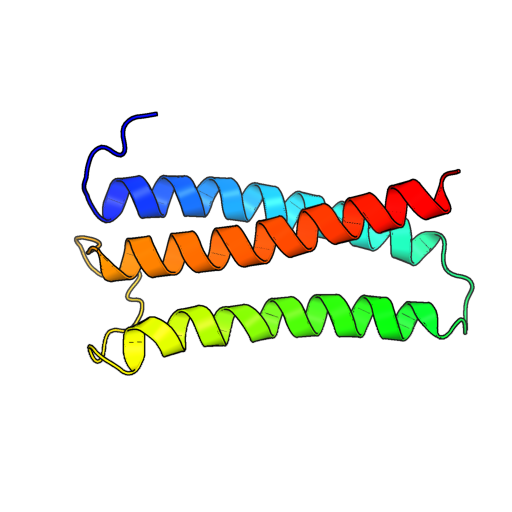618 -0.471 7.241 1.00 97.38 105 LEU A N 1
ATOM 803 C CA . LEU A 1 105 ? -14.337 0.768 7.557 1.00 97.38 105 LEU A CA 1
ATOM 804 C C . LEU A 1 105 ? -15.857 0.596 7.408 1.00 97.38 105 LEU A C 1
ATOM 806 O O . LEU A 1 105 ? -16.623 1.068 8.249 1.00 97.38 105 LEU A O 1
ATOM 810 N N . ASN A 1 106 ? -16.298 -0.112 6.372 1.00 97.00 106 ASN A N 1
ATOM 811 C CA . ASN A 1 106 ? -17.704 -0.414 6.135 1.00 97.00 106 ASN A CA 1
ATOM 812 C C . ASN A 1 106 ? -18.273 -1.335 7.217 1.00 97.00 106 ASN A C 1
ATOM 814 O O . ASN A 1 106 ? -19.397 -1.124 7.668 1.00 97.00 106 ASN A O 1
ATOM 818 N N . ALA A 1 107 ? -17.507 -2.333 7.663 1.00 95.00 107 ALA A N 1
ATOM 819 C CA . ALA A 1 107 ? -17.940 -3.267 8.698 1.00 95.00 107 ALA A CA 1
ATOM 820 C C . ALA A 1 107 ? -18.131 -2.603 10.071 1.00 95.00 107 ALA A C 1
ATOM 822 O O . ALA A 1 107 ? -19.023 -3.003 10.810 1.00 95.00 107 ALA A O 1
ATOM 823 N N . ILE A 1 108 ? -17.326 -1.589 10.406 1.00 93.12 108 ILE A N 1
ATOM 824 C CA . ILE A 1 108 ? -17.430 -0.858 11.684 1.00 93.12 108 ILE A CA 1
ATOM 825 C C . ILE A 1 108 ? -18.436 0.299 11.658 1.00 93.12 108 ILE A C 1
ATOM 827 O O . ILE A 1 108 ? -18.717 0.877 12.704 1.00 93.12 108 ILE A O 1
ATOM 831 N N . SER A 1 109 ? -18.917 0.676 10.472 1.00 83.75 109 SER A N 1
ATOM 832 C CA . SER A 1 109 ? -19.884 1.770 10.290 1.00 83.75 109 SER A CA 1
ATOM 833 C C . SER A 1 109 ? -21.336 1.279 10.218 1.00 83.75 109 SER A C 1
ATOM 835 O O . SER A 1 109 ? -22.240 2.095 10.052 1.00 83.75 109 SER A O 1
ATOM 837 N N . ARG A 1 110 ? -21.548 -0.040 10.297 1.00 69.38 110 ARG A N 1
ATOM 838 C CA . ARG A 1 110 ? -22.860 -0.689 10.423 1.00 69.38 110 ARG A CA 1
ATOM 839 C C . ARG A 1 110 ? -23.244 -0.817 11.890 1.00 69.38 110 ARG A C 1
ATOM 841 O O . ARG A 1 110 ? -24.450 -0.657 12.167 1.00 69.38 110 ARG A O 1
#

pLDDT: mean 89.76, std 12.52, range [39.88, 98.5]

Sequence (110 aa):
MNHLGGGQGDVECYGALTNELVTDSKATYQKIAKTIPKGNPNSARLAAYSATQNREIQFCKLKMQAPSGWAPDSSAPLLNMYDAIYAECVYDVRKNENNFLHDVLNAISR

Secondary structure (DSSP, 8-state):
----S-HHHHHHHHHHHHHHHHHHHHHHHHHHHHHSPTT-THHHHHHHHHHHHHHHHHHHHHHHHHHH-----TT-SS--HHHHHHHHHHHHHHHHHHHHHHHHHHHH--

Radius of gyration: 16.67 Å; chains: 1; bounding box: 42×23×50 Å